Protein AF-A0A5E4D5H7-F1 (afdb_monomer_lite)

pLDDT: mean 82.16, std 10.76, range [44.97, 93.75]

Foldseek 3Di:
DVVVVCVVVVVDDQDAEEAEAADCVVDDPVNVVVVVVVVVDPRRYHYHYHHPDDDPPD

InterPro domains:
  IPR010339 TIP49, P-loop domain [PF06068] (3-58)
  IPR027238 RuvB-like [PTHR11093] (3-58)
  IPR027417 P-loop containing nucleoside triphosphate hydrolase [G3DSA:3.40.50.300] (1-58)

Organism: Marmota monax (NCBI:txid9995)

Sequence (58 aa):
GEINKYIDQGVSELVPSMLFMYEVYMLDIEGFTSMHRALESSITLIIIFASNRGHCVI

Radius of gyration: 15.88 Å; chains: 1; bounding box: 37×13×42 Å

Structure (mmCIF, N/CA/C/O backbone):
data_AF-A0A5E4D5H7-F1
#
_entry.id   AF-A0A5E4D5H7-F1
#
loop_
_atom_site.group_PDB
_atom_site.id
_atom_site.type_symbol
_atom_site.label_atom_id
_atom_site.label_alt_id
_atom_site.label_comp_id
_atom_site.label_asym_id
_atom_site.label_entity_id
_atom_site.label_seq_id
_atom_site.pdbx_PDB_ins_code
_atom_site.Cartn_x
_atom_site.Cartn_y
_atom_site.Cartn_z
_atom_site.occupancy
_atom_site.B_iso_or_equiv
_atom_site.auth_seq_id
_atom_site.auth_comp_id
_atom_site.auth_asym_id
_atom_site.auth_atom_id
_atom_site.pdbx_PDB_model_num
ATOM 1 N N . GLY A 1 1 ? -8.211 4.720 17.388 1.00 72.38 1 GLY A N 1
ATOM 2 C CA . GLY A 1 1 ? -8.984 5.889 16.917 1.00 72.38 1 GLY A CA 1
ATOM 3 C C . GLY A 1 1 ? -10.461 5.643 17.138 1.00 72.38 1 GLY A C 1
ATOM 4 O O . GLY A 1 1 ? -10.822 4.503 17.397 1.00 72.38 1 GLY A O 1
ATOM 5 N N . GLU A 1 2 ? -11.299 6.677 17.044 1.00 79.44 2 GLU A N 1
ATOM 6 C CA . GLU A 1 2 ? -12.752 6.569 17.280 1.00 79.44 2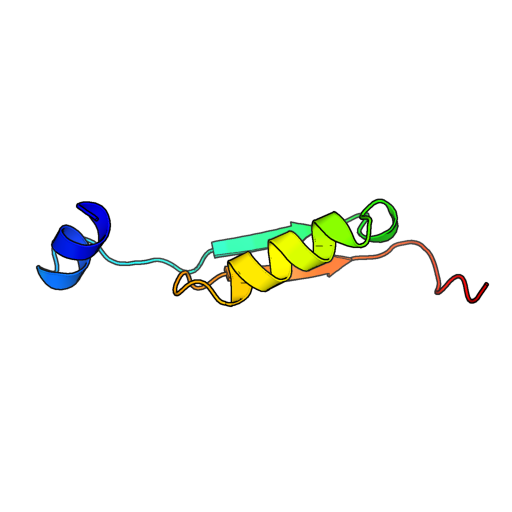 GLU A CA 1
ATOM 7 C C . GLU A 1 2 ? -13.411 5.480 16.413 1.00 79.44 2 GLU A C 1
ATOM 9 O O . GL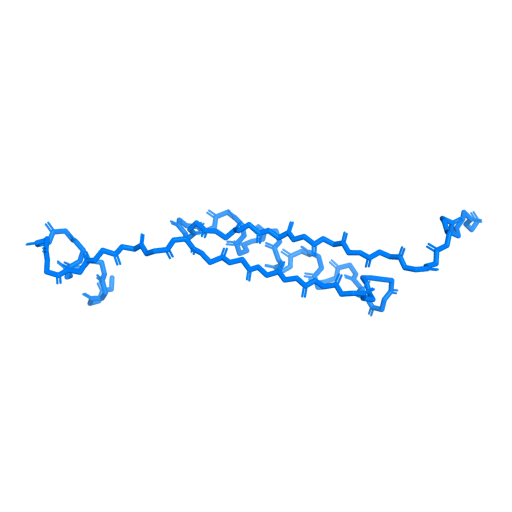U A 1 2 ? -14.227 4.721 16.915 1.00 79.44 2 GLU A O 1
ATOM 14 N N . ILE A 1 3 ? -12.956 5.303 15.166 1.00 81.38 3 ILE A N 1
ATOM 15 C CA . ILE A 1 3 ? -13.417 4.240 14.250 1.00 81.38 3 ILE A CA 1
ATOM 16 C C . ILE A 1 3 ? -13.213 2.836 14.845 1.00 81.38 3 ILE A C 1
ATOM 18 O O . ILE A 1 3 ? -14.136 2.030 14.829 1.00 81.38 3 ILE A O 1
ATOM 22 N N . ASN A 1 4 ? -12.045 2.555 15.434 1.00 82.81 4 ASN A N 1
ATOM 23 C CA . ASN A 1 4 ? -11.776 1.243 16.037 1.00 82.81 4 ASN A CA 1
ATOM 24 C C . ASN A 1 4 ? -12.684 0.980 17.240 1.00 82.81 4 ASN A C 1
ATOM 26 O O . ASN A 1 4 ? -13.140 -0.138 17.405 1.00 82.81 4 ASN A O 1
ATOM 30 N N . LYS A 1 5 ? -13.023 2.010 18.031 1.00 88.06 5 LYS A N 1
ATOM 31 C CA . LYS A 1 5 ? -13.959 1.844 19.153 1.00 88.06 5 LYS A CA 1
ATOM 32 C C . LYS A 1 5 ? -15.345 1.417 18.670 1.00 88.06 5 LYS A C 1
ATOM 34 O O . LYS A 1 5 ? -15.957 0.566 19.301 1.00 88.06 5 LYS A O 1
ATOM 39 N N . TYR A 1 6 ? -15.829 1.981 17.560 1.00 86.75 6 TYR A N 1
ATOM 40 C CA . TYR A 1 6 ? -17.118 1.587 16.981 1.00 86.75 6 TYR A CA 1
ATOM 41 C C . TYR A 1 6 ? -17.100 0.159 16.427 1.00 86.75 6 TYR A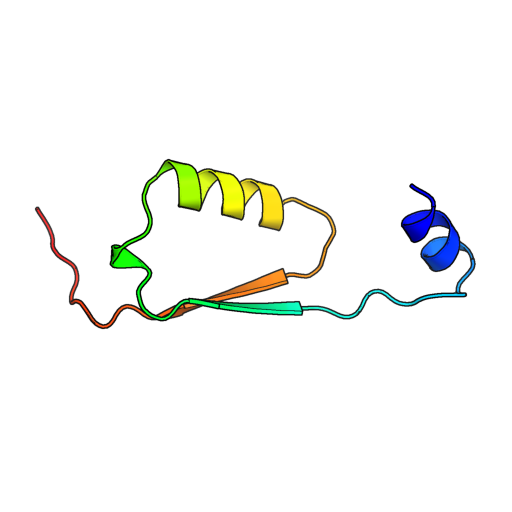 C 1
ATOM 43 O O . TYR A 1 6 ? -18.109 -0.537 16.530 1.00 86.75 6 TYR A O 1
ATOM 51 N N . ILE A 1 7 ? -15.958 -0.286 15.892 1.00 86.38 7 ILE A N 1
ATOM 52 C CA . ILE A 1 7 ? -15.762 -1.675 15.458 1.00 86.38 7 ILE A CA 1
ATOM 53 C C . ILE A 1 7 ? -15.741 -2.618 16.669 1.00 86.38 7 ILE A C 1
ATOM 55 O O . ILE A 1 7 ? -16.498 -3.583 16.705 1.00 86.38 7 ILE A O 1
ATOM 59 N N . ASP A 1 8 ? -14.959 -2.297 17.703 1.00 88.19 8 ASP A N 1
ATOM 60 C CA . ASP A 1 8 ? -14.815 -3.117 18.915 1.00 88.19 8 ASP A CA 1
ATOM 61 C C . ASP A 1 8 ? -16.127 -3.233 19.713 1.00 88.19 8 ASP A C 1
ATOM 63 O O . ASP A 1 8 ? -16.390 -4.245 20.359 1.00 88.19 8 ASP A O 1
ATOM 67 N N . GLN A 1 9 ? -16.973 -2.199 19.663 1.00 92.75 9 GLN A N 1
ATOM 68 C CA . GLN A 1 9 ? -18.307 -2.190 20.275 1.00 92.75 9 GLN A CA 1
ATOM 69 C C . GLN A 1 9 ? -19.372 -2.905 19.425 1.00 92.75 9 GLN A C 1
ATOM 71 O O . GLN A 1 9 ? -20.519 -3.006 19.857 1.00 92.75 9 GLN A O 1
ATOM 76 N N . GLY A 1 10 ? -19.024 -3.377 18.221 1.00 86.19 10 GLY A N 1
ATOM 77 C CA . GLY A 1 10 ? -19.951 -4.035 17.297 1.00 86.19 10 GLY A CA 1
ATOM 78 C C . GLY A 1 10 ? -20.975 -3.094 16.651 1.00 86.19 10 GLY A C 1
ATOM 79 O O . GLY A 1 10 ? -21.982 -3.554 16.122 1.00 86.19 10 GLY A O 1
ATOM 80 N N . VAL A 1 11 ? -20.742 -1.778 16.702 1.00 91.88 11 VAL A N 1
ATOM 81 C CA . VAL A 1 11 ? -21.618 -0.747 16.111 1.00 91.88 11 VAL A CA 1
ATOM 82 C C . VAL A 1 11 ? -21.306 -0.541 14.625 1.00 91.88 11 VAL A C 1
ATOM 84 O O . VAL A 1 11 ? -22.132 -0.033 13.869 1.00 91.88 11 VAL A O 1
ATOM 87 N N . SER A 1 12 ? -20.105 -0.911 14.182 1.00 86.62 12 SER A N 1
ATOM 88 C CA . SER A 1 12 ? -19.669 -0.796 12.790 1.00 86.62 12 SER A CA 1
ATOM 89 C C . SER A 1 12 ? -18.853 -2.014 12.377 1.00 86.62 12 SER A C 1
ATOM 91 O O . SER A 1 12 ? -18.109 -2.570 13.175 1.00 86.62 12 SER A O 1
ATOM 93 N N . GLU A 1 13 ? -18.969 -2.408 11.115 1.00 82.44 13 GLU A N 1
ATOM 94 C CA . GLU A 1 13 ? -18.192 -3.496 10.527 1.00 82.44 13 GLU A CA 1
ATOM 95 C C . GLU A 1 13 ? -17.226 -2.925 9.488 1.00 82.44 13 GLU A C 1
ATOM 97 O O . GLU A 1 13 ? -17.557 -1.986 8.757 1.00 82.44 13 GLU A O 1
ATOM 102 N N . LEU A 1 14 ? -16.018 -3.484 9.424 1.00 80.19 14 LEU A N 1
ATOM 103 C CA . LEU A 1 14 ? -15.062 -3.133 8.386 1.00 80.19 14 LEU A CA 1
ATOM 104 C C . LEU A 1 14 ? -15.352 -3.963 7.130 1.00 80.19 14 LEU A C 1
ATOM 106 O O . LEU A 1 14 ? -15.133 -5.171 7.114 1.00 80.19 14 LEU A O 1
ATOM 110 N N . VAL A 1 15 ? -15.803 -3.306 6.064 1.00 81.56 15 VAL A N 1
ATOM 111 C CA . VAL A 1 15 ? -16.007 -3.957 4.764 1.00 81.56 15 VAL A CA 1
ATOM 112 C C . VAL A 1 15 ? -14.707 -3.895 3.952 1.00 81.56 15 VAL A C 1
ATOM 114 O O . VAL A 1 15 ? -14.137 -2.806 3.820 1.00 81.56 15 VAL A O 1
ATOM 117 N N . PRO A 1 16 ? -14.228 -5.017 3.381 1.00 80.50 16 PRO A N 1
ATOM 118 C CA . PRO A 1 16 ? -13.067 -5.007 2.501 1.00 80.50 16 PRO A CA 1
ATOM 119 C C . PRO A 1 16 ? -13.272 -4.085 1.300 1.00 80.50 16 PRO A C 1
ATOM 121 O O . PRO A 1 16 ? -14.335 -4.080 0.680 1.00 80.50 16 PRO A O 1
ATOM 124 N N . SER A 1 17 ? -12.235 -3.334 0.938 1.00 82.56 17 SER A N 1
ATOM 125 C CA . SER A 1 17 ? -12.248 -2.472 -0.246 1.00 82.56 17 SER A CA 1
ATOM 126 C C . SER A 1 17 ? -11.361 -3.046 -1.350 1.00 82.56 17 SER A C 1
ATOM 128 O O . SER A 1 17 ? -10.366 -3.723 -1.086 1.00 82.56 17 SER A O 1
ATOM 130 N N . MET A 1 18 ? -11.737 -2.796 -2.606 1.00 87.38 18 MET A N 1
ATOM 131 C CA . MET A 1 18 ? -10.940 -3.158 -3.780 1.00 87.38 18 MET A CA 1
ATOM 132 C C . MET A 1 18 ? -10.421 -1.896 -4.461 1.00 87.38 18 MET A C 1
ATOM 134 O O . MET A 1 18 ? -11.193 -0.985 -4.758 1.00 87.38 18 MET A O 1
ATOM 138 N N . LEU A 1 19 ? -9.121 -1.870 -4.744 1.00 87.12 19 LEU A N 1
ATOM 139 C CA . LEU A 1 19 ? -8.469 -0.834 -5.535 1.00 87.12 19 LEU A CA 1
ATOM 140 C C . LEU A 1 19 ? -8.050 -1.422 -6.882 1.00 87.12 19 LEU A C 1
ATOM 142 O O . LEU A 1 19 ? -7.304 -2.397 -6.931 1.00 87.12 19 LEU A O 1
ATOM 146 N N . PHE A 1 20 ? -8.512 -0.817 -7.975 1.00 90.19 20 PHE A N 1
ATOM 147 C CA . PHE A 1 20 ? -8.136 -1.209 -9.331 1.00 90.19 20 PHE A CA 1
ATOM 148 C C . PHE A 1 20 ? -7.277 -0.123 -9.980 1.00 90.19 20 PHE A C 1
ATOM 150 O O . PHE A 1 20 ? -7.668 1.043 -10.008 1.00 90.19 20 PHE A O 1
ATOM 157 N N . MET A 1 21 ? -6.123 -0.508 -10.526 1.00 89.56 21 MET A N 1
ATOM 158 C CA . MET A 1 21 ? -5.206 0.395 -11.224 1.00 89.56 21 MET A CA 1
ATOM 159 C C . MET A 1 21 ? -4.945 -0.093 -12.645 1.00 89.56 21 MET A C 1
ATOM 161 O O . MET A 1 21 ? -4.359 -1.152 -12.830 1.00 89.56 21 MET A O 1
ATOM 165 N N . TYR A 1 22 ? -5.360 0.689 -13.645 1.00 85.94 22 TYR A N 1
ATOM 166 C CA . TYR A 1 22 ? -5.300 0.289 -15.057 1.00 85.94 22 TYR A CA 1
ATOM 167 C C . TYR A 1 22 ? -3.963 0.587 -15.763 1.00 85.94 22 TYR A C 1
ATOM 169 O O . TYR A 1 22 ? -3.617 -0.066 -16.744 1.00 85.94 22 TYR A O 1
ATOM 177 N N . GLU A 1 23 ? -3.203 1.568 -15.272 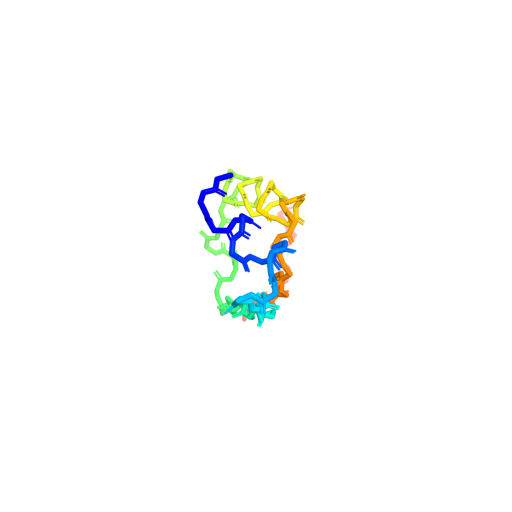1.00 86.62 23 GLU A N 1
ATOM 178 C CA . GLU A 1 23 ? -1.943 2.016 -15.876 1.00 86.62 23 GLU A CA 1
ATOM 179 C C . GLU A 1 23 ? -0.812 2.005 -14.848 1.00 86.62 23 GLU A C 1
ATOM 181 O O . GLU A 1 23 ? -0.166 3.018 -14.589 1.00 86.62 23 GLU A O 1
ATOM 186 N N . VAL A 1 24 ? -0.570 0.844 -14.233 1.00 86.75 24 VAL A N 1
ATOM 187 C CA . VAL A 1 24 ? 0.428 0.718 -13.153 1.00 86.75 24 VAL A CA 1
ATOM 188 C C . VAL A 1 24 ? 1.848 1.116 -13.588 1.00 86.75 24 VAL A C 1
ATOM 190 O O . VAL A 1 24 ? 2.667 1.492 -12.762 1.00 86.75 24 VAL A O 1
ATOM 193 N N . TYR A 1 25 ? 2.142 1.107 -14.889 1.00 84.44 25 TYR A N 1
ATOM 194 C CA . TYR A 1 25 ? 3.430 1.546 -15.433 1.00 84.44 25 TYR A CA 1
ATOM 195 C C . TYR A 1 25 ? 3.707 3.051 -15.248 1.00 84.44 25 TYR A C 1
ATOM 197 O O . TYR A 1 25 ? 4.845 3.476 -15.418 1.00 84.44 25 TYR A O 1
ATOM 205 N N . MET A 1 26 ? 2.688 3.857 -14.932 1.00 87.62 26 MET A N 1
ATOM 206 C CA . MET A 1 26 ? 2.845 5.275 -14.580 1.00 87.62 26 MET A CA 1
ATOM 207 C C . MET A 1 26 ? 3.225 5.475 -13.104 1.00 87.62 26 MET A C 1
ATOM 209 O O . MET A 1 26 ? 3.483 6.603 -12.689 1.00 87.62 26 MET A O 1
ATOM 213 N N . LEU A 1 27 ? 3.220 4.404 -12.304 1.00 87.75 27 LEU A N 1
ATOM 214 C CA . LEU A 1 27 ? 3.543 4.443 -10.885 1.00 87.75 27 LEU A CA 1
ATOM 215 C C . LEU A 1 27 ? 5.055 4.322 -10.675 1.00 87.75 27 LEU A C 1
ATOM 217 O O . LEU A 1 27 ? 5.705 3.441 -11.239 1.00 87.75 27 LEU A O 1
ATOM 221 N N . ASP A 1 28 ? 5.606 5.185 -9.829 1.00 91.12 28 ASP A N 1
ATOM 222 C CA . ASP A 1 28 ? 7.007 5.139 -9.428 1.00 91.12 28 ASP A CA 1
ATOM 223 C C . ASP A 1 28 ? 7.237 4.280 -8.168 1.00 91.12 28 ASP A C 1
ATOM 225 O O . ASP A 1 28 ? 6.316 3.749 -7.538 1.00 91.12 28 ASP A O 1
ATOM 229 N N . ILE A 1 29 ? 8.511 4.121 -7.801 1.00 91.12 29 ILE A N 1
ATOM 230 C CA . ILE A 1 29 ? 8.941 3.297 -6.662 1.00 91.12 29 ILE A CA 1
ATOM 231 C C . ILE A 1 29 ? 8.387 3.809 -5.319 1.00 91.12 29 ILE A C 1
ATOM 233 O O . ILE A 1 29 ? 8.084 3.012 -4.424 1.00 91.12 29 ILE A O 1
ATOM 237 N N . GLU A 1 30 ? 8.224 5.126 -5.170 1.00 93.75 30 GLU A N 1
ATOM 238 C CA . GLU A 1 30 ? 7.685 5.735 -3.953 1.00 93.75 30 GLU A CA 1
ATOM 239 C C . GLU A 1 30 ? 6.191 5.419 -3.815 1.00 93.75 30 GLU A C 1
ATOM 241 O O . GLU A 1 30 ? 5.734 5.020 -2.740 1.00 93.75 30 GLU A O 1
ATOM 246 N N . GLY A 1 31 ? 5.450 5.471 -4.926 1.00 88.75 31 GLY A N 1
ATOM 247 C CA . GLY A 1 31 ? 4.060 5.041 -5.008 1.00 88.75 31 GLY A CA 1
ATOM 248 C C . GLY A 1 31 ? 3.861 3.582 -4.590 1.00 88.75 31 GLY A C 1
ATOM 249 O O . GLY A 1 31 ? 2.990 3.296 -3.764 1.00 88.75 31 GLY A O 1
ATOM 250 N N . PHE A 1 32 ? 4.705 2.664 -5.076 1.00 88.75 32 PHE A N 1
ATOM 251 C CA . PHE A 1 32 ? 4.678 1.259 -4.640 1.00 88.75 32 PHE A CA 1
ATOM 252 C C . PHE A 1 32 ? 4.980 1.099 -3.147 1.00 88.75 32 PHE A C 1
ATOM 254 O O . PHE A 1 32 ? 4.307 0.329 -2.461 1.00 88.75 32 PHE A O 1
ATOM 261 N N . THR A 1 33 ? 5.950 1.847 -2.624 1.00 91.75 33 THR A N 1
ATOM 262 C CA . THR A 1 33 ? 6.324 1.798 -1.201 1.00 91.75 33 THR A CA 1
ATOM 263 C C . THR A 1 33 ? 5.181 2.295 -0.308 1.00 91.75 33 THR A C 1
ATOM 265 O O . THR A 1 33 ? 4.875 1.690 0.721 1.00 91.75 33 THR A O 1
ATOM 268 N N . SER A 1 34 ? 4.489 3.359 -0.725 1.00 87.69 34 SER A N 1
ATOM 269 C CA . SER A 1 34 ? 3.312 3.885 -0.027 1.00 87.69 34 SER A CA 1
ATOM 270 C C . SER A 1 34 ? 2.157 2.877 -0.006 1.00 87.69 34 SER A C 1
ATOM 272 O O . SER A 1 34 ? 1.558 2.647 1.046 1.00 87.69 34 SER A O 1
ATOM 274 N N . MET A 1 35 ? 1.888 2.207 -1.135 1.00 88.12 35 MET A N 1
ATOM 275 C CA . MET A 1 35 ? 0.875 1.145 -1.206 1.00 88.12 35 MET A CA 1
ATOM 276 C C . MET A 1 35 ? 1.251 -0.070 -0.367 1.00 88.12 35 MET A C 1
ATOM 278 O O . MET A 1 35 ? 0.383 -0.639 0.285 1.00 88.12 35 MET A O 1
ATOM 282 N N . HIS A 1 36 ? 2.528 -0.449 -0.336 1.00 87.44 36 HIS A N 1
ATOM 283 C CA . HIS A 1 36 ? 2.997 -1.542 0.509 1.00 87.44 36 HIS A CA 1
ATOM 284 C C . HIS A 1 36 ? 2.717 -1.252 1.988 1.00 87.44 36 HIS A C 1
ATOM 286 O O . HIS A 1 36 ? 2.114 -2.070 2.674 1.00 87.44 36 HIS A O 1
ATOM 292 N N . ARG A 1 37 ? 3.017 -0.032 2.447 1.00 86.88 37 ARG A N 1
ATOM 293 C CA . ARG A 1 37 ? 2.676 0.404 3.807 1.00 86.88 37 ARG A CA 1
ATOM 294 C C . ARG A 1 37 ? 1.162 0.441 4.057 1.00 86.88 37 ARG A C 1
ATOM 296 O O . ARG A 1 37 ? 0.714 0.194 5.172 1.00 86.88 37 ARG A O 1
ATOM 303 N N . ALA A 1 38 ? 0.363 0.760 3.038 1.00 84.19 38 ALA A N 1
ATOM 304 C CA . ALA A 1 38 ? -1.095 0.709 3.135 1.00 84.19 38 ALA A CA 1
ATOM 305 C C . ALA A 1 38 ? -1.627 -0.734 3.231 1.00 84.19 38 ALA A C 1
ATOM 307 O O . ALA A 1 38 ? -2.587 -0.960 3.960 1.00 84.19 38 ALA A O 1
ATOM 308 N N . LEU A 1 39 ? -0.985 -1.699 2.560 1.00 84.62 39 LEU A N 1
ATOM 309 C CA . LEU A 1 39 ? -1.290 -3.135 2.652 1.00 84.62 39 LEU A CA 1
ATOM 310 C C . LEU A 1 39 ? -0.890 -3.749 4.000 1.00 84.62 39 LEU A C 1
ATOM 312 O O . LEU A 1 39 ? -1.523 -4.699 4.448 1.00 84.62 39 LEU A O 1
ATOM 316 N N . GLU A 1 40 ? 0.147 -3.219 4.649 1.00 84.25 40 GLU A N 1
ATOM 317 C CA . GLU A 1 40 ? 0.518 -3.601 6.019 1.00 84.25 40 GLU A CA 1
ATOM 318 C C . GLU A 1 40 ? -0.464 -3.060 7.072 1.00 84.25 40 GLU A C 1
ATOM 320 O O . GLU A 1 40 ? -0.495 -3.537 8.209 1.00 84.25 40 GLU A O 1
ATOM 325 N N . SER A 1 41 ? -1.274 -2.056 6.720 1.00 76.56 41 SER A N 1
ATOM 326 C CA . SER A 1 41 ? -2.327 -1.550 7.597 1.00 76.56 41 SER A CA 1
ATOM 327 C C . SER A 1 41 ? -3.456 -2.576 7.726 1.00 76.56 41 SER A C 1
ATOM 329 O O . SER A 1 41 ? -3.779 -3.281 6.777 1.00 76.56 41 SER A O 1
ATOM 331 N N . SER A 1 42 ? -4.123 -2.636 8.883 1.00 66.38 42 SER A N 1
ATOM 332 C CA . SER A 1 42 ? -5.176 -3.626 9.182 1.00 66.38 42 SER A CA 1
ATOM 333 C C . SER A 1 42 ? -6.460 -3.475 8.349 1.00 66.38 42 SER A C 1
ATOM 335 O O . SER A 1 42 ? -7.471 -4.107 8.650 1.00 66.38 42 SER A O 1
ATOM 337 N N . ILE A 1 43 ? -6.459 -2.598 7.346 1.00 69.50 43 ILE A N 1
ATOM 338 C CA . ILE A 1 43 ? -7.585 -2.360 6.454 1.00 69.50 43 ILE A CA 1
ATOM 339 C C . ILE A 1 43 ? -7.506 -3.392 5.332 1.00 69.50 43 ILE A C 1
ATOM 341 O O . ILE A 1 43 ? -6.541 -3.426 4.576 1.00 69.50 43 ILE A O 1
ATOM 345 N N . THR A 1 44 ? -8.525 -4.241 5.219 1.00 65.56 44 THR A N 1
ATOM 346 C CA . THR A 1 44 ? -8.611 -5.278 4.185 1.00 65.56 44 THR A CA 1
ATOM 347 C C . THR A 1 44 ? -8.746 -4.629 2.800 1.00 65.56 44 THR A C 1
ATOM 349 O O . THR A 1 44 ? -9.850 -4.321 2.350 1.00 65.56 44 THR A O 1
ATOM 352 N N . LEU 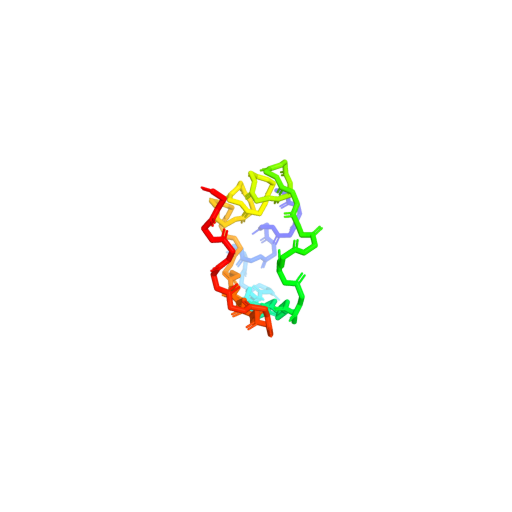A 1 45 ? -7.613 -4.374 2.142 1.00 80.94 45 LEU A N 1
ATOM 353 C CA . LEU A 1 45 ? -7.520 -3.782 0.810 1.00 80.94 45 LEU A CA 1
ATOM 354 C C . LEU A 1 45 ? -6.987 -4.824 -0.175 1.00 80.94 45 LEU A C 1
ATOM 356 O O . LEU A 1 45 ? -5.858 -5.293 -0.047 1.00 80.94 45 LEU A O 1
ATOM 360 N N . ILE A 1 46 ? -7.783 -5.167 -1.184 1.00 87.19 46 ILE A N 1
ATOM 361 C CA . ILE A 1 46 ? -7.328 -5.990 -2.308 1.00 87.19 46 ILE A CA 1
ATOM 362 C C . ILE A 1 46 ? -6.934 -5.043 -3.441 1.00 87.19 46 ILE A C 1
ATOM 364 O O . ILE A 1 46 ? -7.766 -4.268 -3.913 1.00 87.19 46 ILE A O 1
ATOM 368 N N . ILE A 1 47 ? -5.681 -5.107 -3.892 1.00 88.69 47 ILE A N 1
ATOM 369 C CA . ILE A 1 47 ? -5.190 -4.286 -5.005 1.00 88.69 47 ILE A CA 1
ATOM 370 C C . ILE A 1 47 ? -5.067 -5.149 -6.261 1.00 88.69 47 ILE A C 1
ATOM 372 O O . ILE A 1 47 ? -4.399 -6.182 -6.252 1.00 88.69 47 ILE A O 1
ATOM 376 N N . ILE A 1 48 ? -5.699 -4.710 -7.349 1.00 90.50 48 ILE A N 1
ATOM 377 C CA . ILE A 1 48 ? -5.597 -5.321 -8.675 1.00 90.50 48 ILE A CA 1
ATOM 378 C C . ILE A 1 48 ? -4.873 -4.347 -9.601 1.00 90.50 48 ILE A C 1
ATOM 380 O O . ILE A 1 48 ? -5.376 -3.263 -9.906 1.00 90.50 48 ILE A O 1
ATOM 384 N N . PHE A 1 49 ? -3.708 -4.768 -10.081 1.00 90.62 49 PHE A N 1
ATOM 385 C CA . PHE A 1 49 ? -2.956 -4.052 -11.101 1.00 90.62 49 PHE A CA 1
ATOM 386 C C . PHE A 1 49 ? -3.272 -4.619 -12.484 1.00 90.62 49 PHE A C 1
ATOM 388 O O . PHE A 1 49 ? -3.180 -5.825 -12.709 1.00 90.62 49 PHE A O 1
ATOM 395 N N . ALA A 1 50 ? -3.587 -3.739 -13.426 1.00 88.50 50 ALA A N 1
ATOM 396 C CA . ALA A 1 50 ? -3.538 -4.018 -14.846 1.00 88.50 50 ALA A CA 1
ATOM 397 C C . ALA A 1 50 ? -2.414 -3.177 -15.467 1.00 88.50 50 ALA A C 1
ATOM 399 O O . ALA A 1 50 ? -2.235 -2.000 -15.153 1.00 88.50 50 ALA A O 1
ATOM 400 N N . SER A 1 51 ? -1.62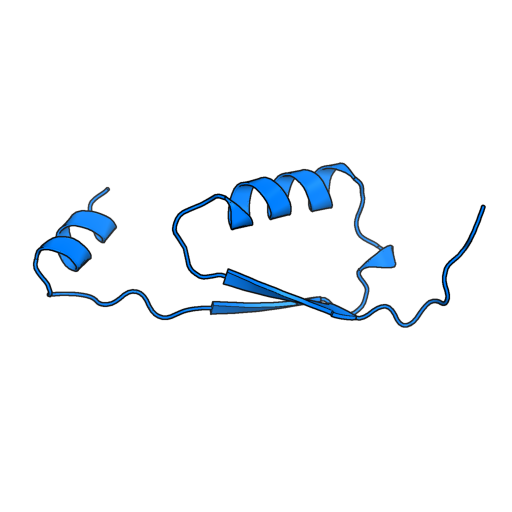5 -3.812 -16.332 1.00 84.12 51 SER A N 1
ATOM 401 C CA . SER A 1 51 ? -0.671 -3.137 -17.207 1.00 84.12 51 SER A CA 1
ATOM 402 C C . SER A 1 51 ? -1.020 -3.508 -18.637 1.00 84.12 51 SER A C 1
ATOM 404 O O . SER A 1 51 ? -1.039 -4.684 -18.995 1.00 84.12 51 SER A O 1
ATOM 406 N N . ASN A 1 52 ? -1.288 -2.501 -19.456 1.00 81.31 52 ASN A N 1
ATOM 407 C CA . ASN A 1 52 ? -1.466 -2.636 -20.900 1.00 81.31 52 ASN A CA 1
ATOM 408 C C . ASN A 1 52 ? -0.138 -2.499 -21.672 1.00 81.31 52 ASN A C 1
ATOM 410 O O . ASN A 1 52 ? -0.126 -2.626 -22.896 1.00 81.31 52 ASN A O 1
ATOM 414 N N . ARG A 1 53 ? 0.983 -2.256 -20.979 1.00 73.88 53 ARG A N 1
ATOM 415 C CA . ARG A 1 53 ? 2.327 -2.269 -21.563 1.00 73.88 53 ARG A CA 1
ATOM 416 C C . ARG A 1 53 ? 3.007 -3.592 -21.225 1.00 73.88 53 ARG A C 1
ATOM 418 O O . ARG A 1 53 ? 3.076 -3.969 -20.055 1.00 73.88 53 ARG A O 1
ATOM 425 N N . GLY A 1 54 ? 3.490 -4.298 -22.251 1.00 66.19 54 GLY A N 1
ATOM 426 C CA . GLY A 1 54 ? 4.352 -5.467 -22.066 1.00 66.19 54 GLY A CA 1
ATOM 427 C C . GLY A 1 54 ? 5.582 -5.103 -21.230 1.00 66.19 54 GLY A C 1
ATOM 428 O O . GLY A 1 54 ? 5.995 -3.944 -21.228 1.00 66.19 54 GLY A O 1
ATOM 429 N N . HIS A 1 55 ? 6.136 -6.079 -20.504 1.00 59.19 55 HIS A N 1
ATOM 430 C CA . HIS A 1 55 ? 7.334 -5.916 -19.674 1.00 59.19 55 HIS A CA 1
ATOM 431 C C . HIS A 1 55 ? 8.430 -5.186 -20.471 1.00 59.19 55 HIS A C 1
ATOM 433 O O . HIS A 1 55 ? 9.032 -5.765 -21.373 1.00 59.19 55 HIS A O 1
ATOM 439 N N . CYS A 1 56 ? 8.676 -3.910 -20.163 1.00 54.12 56 CYS A N 1
ATOM 440 C CA . CYS A 1 56 ? 9.828 -3.203 -20.701 1.00 54.12 56 CYS A CA 1
ATOM 441 C C . CYS A 1 56 ? 11.024 -3.640 -19.855 1.00 54.12 56 CYS A C 1
ATOM 443 O O . CYS A 1 56 ? 11.261 -3.106 -18.773 1.00 54.12 56 CYS A O 1
ATOM 445 N N . VAL A 1 57 ? 11.695 -4.704 -20.293 1.00 44.97 57 VAL A N 1
ATOM 446 C CA . VAL A 1 57 ? 13.018 -5.054 -19.777 1.00 44.97 57 VAL A CA 1
ATOM 447 C C . VAL A 1 57 ? 13.959 -4.001 -20.353 1.00 44.97 57 VAL A C 1
ATOM 449 O O . VAL A 1 57 ? 14.165 -3.977 -21.565 1.00 44.97 57 VAL A O 1
ATOM 452 N N . ILE A 1 58 ? 14.406 -3.072 -19.507 1.00 45.28 58 ILE A N 1
ATOM 453 C CA . ILE A 1 58 ? 15.462 -2.113 -19.857 1.00 45.28 58 ILE A CA 1
ATOM 454 C C . ILE A 1 58 ? 16.780 -2.876 -19.983 1.00 45.28 58 ILE A C 1
ATOM 456 O O . ILE A 1 58 ? 17.028 -3.732 -19.101 1.00 45.28 58 ILE A O 1
#

Secondary structure (DSSP, 8-state):
-HHHHHHHTTS-----EEEEES-GGG--HHHHHHHHHHHSSSS-EEEEE---S-----